Protein AF-A0A914D6E4-F1 (afdb_monomer_lite)

Radius of gyration: 24.15 Å; chains: 1; bounding box: 68×35×52 Å

pLDDT: mean 80.58, std 19.08, range [38.5, 97.56]

Sequence (125 aa):
MANVKPLGFQTYFLNLQQQNKEKSKDFEGTNQLNTNQISNGLIQLSFDSQGYLSSLTDLSTNKSYPIKQEFLYYIGYPNITGEQPSGMFVFRPYNNTPNSLTGPIQLSFVQVTSNCTIPELFIDI

Structure (mmCIF, N/CA/C/O backbone):
data_AF-A0A914D6E4-F1
#
_entry.id   AF-A0A914D6E4-F1
#
loop_
_atom_site.group_PDB
_atom_site.id
_atom_site.type_symbol
_atom_site.label_atom_id
_atom_site.label_alt_id
_atom_site.label_comp_id
_atom_site.label_asym_id
_atom_site.label_entity_id
_atom_site.label_seq_id
_atom_site.pdbx_PDB_ins_code
_atom_site.Cartn_x
_atom_site.Cartn_y
_atom_site.Cartn_z
_atom_site.occupancy
_atom_site.B_iso_or_equiv
_atom_site.auth_seq_id
_atom_site.auth_comp_id
_atom_site.auth_asym_id
_atom_site.auth_atom_id
_atom_site.pdbx_PDB_model_num
ATOM 1 N N . MET A 1 1 ? -26.744 -0.958 6.017 1.00 60.00 1 MET A N 1
ATOM 2 C CA . MET A 1 1 ? -25.881 -1.409 4.898 1.00 60.00 1 MET A CA 1
ATOM 3 C C . MET A 1 1 ? -26.759 -1.988 3.806 1.00 60.00 1 MET A C 1
ATOM 5 O O . MET A 1 1 ? -27.818 -2.512 4.133 1.00 60.00 1 MET A O 1
ATOM 9 N N . ALA A 1 2 ? -26.355 -1.868 2.541 1.00 70.94 2 ALA A N 1
ATOM 10 C CA . ALA A 1 2 ? -27.100 -2.479 1.449 1.00 70.94 2 ALA A CA 1
ATOM 11 C C . ALA A 1 2 ? -26.936 -4.007 1.482 1.00 70.94 2 ALA A C 1
ATOM 13 O O . ALA A 1 2 ? -25.820 -4.498 1.637 1.00 70.94 2 ALA A O 1
ATOM 14 N N . ASN A 1 3 ? -28.038 -4.743 1.364 1.00 83.06 3 ASN A N 1
ATOM 15 C CA . ASN A 1 3 ? -28.072 -6.203 1.360 1.00 83.06 3 ASN A CA 1
ATOM 16 C C . ASN A 1 3 ? -28.881 -6.642 0.139 1.00 83.06 3 ASN A C 1
ATOM 18 O O . ASN A 1 3 ? -30.081 -6.383 0.069 1.00 83.06 3 ASN A O 1
ATOM 22 N N . VAL A 1 4 ? -28.207 -7.236 -0.845 1.00 89.50 4 VAL A N 1
ATOM 23 C CA . VAL A 1 4 ? -28.794 -7.601 -2.140 1.00 89.50 4 VAL A CA 1
ATOM 24 C C . VAL A 1 4 ? -28.837 -9.117 -2.250 1.00 89.50 4 VAL A C 1
ATOM 26 O O . VAL A 1 4 ? -27.842 -9.794 -1.991 1.00 89.50 4 VAL A O 1
ATOM 29 N N . LYS A 1 5 ? -29.992 -9.660 -2.642 1.00 91.50 5 LYS A N 1
ATOM 30 C CA . LYS A 1 5 ? -30.168 -11.107 -2.807 1.00 91.50 5 LYS A CA 1
ATOM 31 C C . LYS A 1 5 ? -29.431 -11.615 -4.058 1.00 91.50 5 LYS A C 1
ATOM 33 O O . LYS A 1 5 ? -29.350 -10.882 -5.048 1.00 91.50 5 LYS A O 1
ATOM 38 N N . PRO A 1 6 ? -28.938 -12.868 -4.057 1.00 92.81 6 PRO A N 1
ATOM 39 C CA . PRO A 1 6 ? -28.373 -13.489 -5.252 1.00 92.81 6 PRO A CA 1
ATOM 40 C C . PRO A 1 6 ? -29.339 -13.409 -6.436 1.00 92.81 6 PRO A C 1
ATOM 42 O O . PRO A 1 6 ? -30.533 -13.652 -6.270 1.00 92.81 6 PRO A O 1
ATOM 45 N N . LEU A 1 7 ? -28.812 -13.082 -7.620 1.00 91.81 7 LEU A N 1
ATOM 46 C CA . LEU A 1 7 ? -29.579 -12.946 -8.869 1.00 91.81 7 LEU A CA 1
ATOM 47 C C . LEU A 1 7 ? -30.740 -11.928 -8.809 1.00 91.81 7 LEU A C 1
ATOM 49 O O . LEU A 1 7 ? -31.654 -11.995 -9.626 1.00 91.81 7 LEU A O 1
ATOM 53 N N . GLY A 1 8 ? -30.718 -10.990 -7.858 1.00 92.25 8 GLY A N 1
ATOM 54 C CA . GLY A 1 8 ? -31.731 -9.946 -7.708 1.00 92.25 8 GLY A CA 1
ATOM 55 C C . GLY A 1 8 ? -31.167 -8.534 -7.851 1.00 92.25 8 GLY A C 1
ATOM 56 O O . GLY A 1 8 ? -29.965 -8.325 -8.007 1.00 92.25 8 GLY A O 1
ATOM 57 N N . PHE A 1 9 ? -32.058 -7.551 -7.750 1.00 89.81 9 PHE A N 1
ATOM 58 C CA . PHE A 1 9 ? -31.709 -6.145 -7.581 1.00 89.81 9 PHE A CA 1
ATOM 59 C C . PHE A 1 9 ? -32.406 -5.593 -6.335 1.00 89.81 9 PHE A C 1
ATOM 61 O O . PHE A 1 9 ? -33.439 -6.105 -5.909 1.00 89.81 9 PHE A O 1
ATOM 68 N N . GLN A 1 10 ? -31.827 -4.552 -5.745 1.00 88.06 10 GLN A N 1
ATOM 69 C CA . GLN A 1 10 ? -32.401 -3.822 -4.621 1.00 88.06 10 GLN A CA 1
ATOM 70 C C . GLN A 1 10 ? -32.307 -2.335 -4.941 1.00 88.06 10 GLN A C 1
ATOM 72 O O . GLN A 1 10 ? -31.239 -1.843 -5.308 1.00 88.06 10 GLN A O 1
ATOM 77 N N . THR A 1 11 ? -33.416 -1.620 -4.803 1.00 87.38 11 THR A N 1
ATOM 78 C CA . THR A 1 11 ? -33.466 -0.178 -5.053 1.00 87.38 11 THR A CA 1
ATOM 79 C C . THR A 1 11 ? -33.477 0.563 -3.725 1.00 87.38 11 THR A C 1
ATOM 81 O O . THR A 1 11 ? -34.189 0.184 -2.796 1.00 87.38 11 THR A O 1
ATOM 84 N N . TYR A 1 12 ? -32.683 1.627 -3.642 1.00 84.19 12 TYR A N 1
ATOM 85 C CA . TYR A 1 12 ? -32.647 2.538 -2.506 1.00 84.19 12 TYR A CA 1
ATOM 86 C C . TYR A 1 12 ? -33.009 3.931 -3.002 1.00 84.19 12 TYR A C 1
ATOM 88 O O . TYR A 1 12 ? -32.428 4.413 -3.974 1.00 84.19 12 TYR A O 1
ATOM 96 N N . PHE A 1 13 ? -33.953 4.580 -2.329 1.00 84.31 13 PHE A N 1
ATOM 97 C CA . PHE A 1 13 ? -34.331 5.956 -2.625 1.00 84.31 13 PHE A CA 1
ATOM 98 C C . PHE A 1 13 ? -33.738 6.869 -1.558 1.00 84.31 13 PHE A C 1
ATOM 100 O O . PHE A 1 13 ? -34.045 6.740 -0.373 1.00 84.31 13 PHE A O 1
ATOM 107 N N . LEU A 1 14 ? -32.870 7.785 -1.981 1.00 80.69 14 LEU A N 1
ATOM 108 C CA . LEU A 1 14 ? -32.342 8.834 -1.119 1.00 80.69 14 LEU A CA 1
ATOM 109 C C . LEU A 1 14 ? -33.283 10.030 -1.214 1.00 80.69 14 LEU A C 1
ATOM 111 O O . LEU A 1 14 ? -33.434 10.613 -2.284 1.00 80.69 14 LEU A O 1
ATOM 115 N N . ASN A 1 15 ? -33.921 10.385 -0.102 1.00 80.44 15 ASN A N 1
ATOM 116 C CA . ASN A 1 15 ? -34.722 11.597 -0.024 1.00 80.44 15 ASN A CA 1
ATOM 117 C C . ASN A 1 15 ? -33.965 12.649 0.785 1.00 80.44 15 ASN A C 1
ATOM 119 O O . ASN A 1 15 ? -33.607 12.413 1.941 1.00 80.44 15 ASN A O 1
ATOM 123 N N . LEU A 1 16 ? -33.739 13.812 0.177 1.00 76.81 16 LEU A N 1
ATOM 124 C CA . LEU A 1 16 ? -33.211 14.966 0.883 1.00 76.81 16 LEU A CA 1
ATOM 125 C C . LEU A 1 16 ? -34.337 15.566 1.732 1.00 76.81 16 LEU A C 1
ATOM 127 O O . LEU A 1 16 ? -35.080 16.438 1.286 1.00 76.81 16 LEU A O 1
ATOM 131 N N . GLN A 1 17 ? -34.473 15.100 2.970 1.00 66.94 17 GLN A N 1
ATOM 132 C CA . GLN A 1 17 ? -35.322 15.789 3.933 1.00 66.94 17 GLN A CA 1
ATOM 133 C C . GLN A 1 17 ? -34.636 17.098 4.334 1.00 66.94 17 GLN A C 1
ATOM 135 O O . GLN A 1 17 ? -33.590 17.080 4.980 1.00 66.94 17 GLN A O 1
ATOM 140 N N . GLN A 1 18 ? -35.237 18.235 3.972 1.00 60.66 18 GLN A N 1
ATOM 141 C CA . GLN A 1 18 ? -34.931 19.524 4.594 1.00 60.66 18 GLN A CA 1
ATOM 142 C C . GLN A 1 18 ? -35.409 19.458 6.046 1.00 60.66 18 GLN A C 1
ATOM 144 O O . GLN A 1 18 ? -36.530 19.843 6.369 1.00 60.66 18 GLN A O 1
ATOM 149 N N . GLN A 1 19 ? -34.603 18.865 6.921 1.00 52.25 19 GLN A N 1
ATOM 150 C CA . GLN A 1 19 ? -34.927 18.850 8.333 1.00 52.25 19 GLN A CA 1
ATOM 151 C C . GLN A 1 19 ? -34.640 20.233 8.917 1.00 52.25 19 GLN A C 1
ATOM 153 O O . GLN A 1 19 ? -33.529 20.753 8.822 1.00 52.25 19 GLN A O 1
ATOM 158 N N . ASN A 1 20 ? -35.657 20.813 9.561 1.00 51.28 20 ASN A N 1
ATOM 159 C CA . ASN A 1 20 ? -35.432 21.725 10.676 1.00 51.28 20 ASN A CA 1
ATOM 160 C C . ASN A 1 20 ? -34.415 21.062 11.622 1.00 51.28 20 ASN A C 1
ATOM 162 O O . ASN A 1 20 ? -34.507 19.853 11.834 1.00 51.28 20 ASN A O 1
ATOM 166 N N . LYS A 1 21 ? -33.468 21.854 12.141 1.00 49.50 21 LYS A N 1
ATOM 167 C CA . LYS A 1 21 ? -32.225 21.527 12.885 1.00 49.50 21 LYS A CA 1
ATOM 168 C C . LYS A 1 21 ? -32.266 20.469 14.012 1.00 49.50 21 LYS A C 1
ATOM 170 O O . LYS A 1 21 ? -31.302 20.359 14.755 1.00 49.50 21 LYS A O 1
ATOM 175 N N . GLU A 1 22 ? -33.332 19.703 14.193 1.00 52.41 22 GLU A N 1
ATOM 176 C CA . GLU A 1 22 ? -33.504 18.842 15.362 1.00 52.41 22 GLU A CA 1
ATOM 177 C C . GLU A 1 22 ? -33.232 17.352 15.128 1.00 52.41 22 GLU A C 1
ATOM 179 O O . GLU A 1 22 ? -33.068 16.638 16.113 1.00 52.41 22 GLU A O 1
ATOM 184 N N . LYS A 1 23 ? -33.126 16.845 13.887 1.00 47.38 23 LYS A N 1
ATOM 185 C CA . LYS A 1 23 ? -32.752 15.429 13.643 1.00 47.38 23 LYS A CA 1
ATOM 186 C C . LYS A 1 23 ? -31.957 15.157 12.363 1.00 47.38 23 LYS A C 1
ATOM 188 O O . LYS A 1 23 ? -31.816 13.991 11.973 1.00 47.38 23 LYS A O 1
ATOM 193 N N . SER A 1 24 ? -31.381 16.172 11.717 1.00 44.72 24 SER A N 1
ATOM 194 C CA . SER A 1 24 ? -30.191 15.896 10.922 1.00 44.72 24 SER A CA 1
ATOM 195 C C . SER A 1 24 ? -29.186 15.383 11.939 1.00 44.72 24 SER A C 1
ATOM 197 O O . SER A 1 24 ? -28.736 16.141 12.790 1.00 44.72 24 SER A O 1
ATOM 199 N N . LYS A 1 25 ? -28.928 14.067 11.937 1.00 50.75 25 LYS A N 1
ATOM 200 C CA . LYS A 1 25 ? -27.710 13.544 12.544 1.00 50.75 25 LYS A CA 1
ATOM 201 C C . LYS A 1 25 ? -26.628 14.290 11.801 1.00 50.75 25 LYS A C 1
ATOM 203 O O . LYS A 1 25 ? -26.349 13.968 10.643 1.00 50.75 25 LYS A O 1
ATOM 208 N N . ASP A 1 26 ? -26.168 15.372 12.409 1.00 43.53 26 ASP A N 1
ATOM 209 C CA . ASP A 1 26 ? -25.079 16.135 11.873 1.00 43.53 26 ASP A CA 1
ATOM 210 C C . ASP A 1 26 ? -23.983 15.122 11.573 1.00 43.53 26 ASP A C 1
ATOM 212 O O . ASP A 1 26 ? -23.856 14.073 12.219 1.00 43.53 26 ASP A O 1
ATOM 216 N N . PHE A 1 27 ? -23.237 15.396 10.517 1.00 48.19 27 PHE A N 1
ATOM 217 C CA . PHE A 1 27 ? -21.923 14.821 10.350 1.00 48.19 27 PHE A CA 1
ATOM 218 C C . PHE A 1 27 ? -21.147 15.241 11.613 1.00 48.19 27 PHE A C 1
ATOM 220 O O . PHE A 1 27 ? -20.555 16.316 11.642 1.00 48.19 27 PHE A O 1
ATOM 227 N N . GLU A 1 28 ? -21.316 14.492 12.711 1.00 45.62 28 GLU A N 1
ATOM 228 C CA . GLU A 1 28 ? -20.882 14.862 14.054 1.00 45.62 28 GLU A CA 1
ATOM 229 C C . GLU A 1 28 ? -19.363 14.828 14.034 1.00 45.62 28 GLU A C 1
ATOM 231 O O . GLU A 1 28 ? -18.736 13.787 14.198 1.00 45.62 28 GLU A O 1
ATOM 236 N N . GLY A 1 29 ? -18.795 15.996 13.745 1.00 44.38 29 GLY A N 1
ATOM 237 C CA . GLY A 1 29 ? -17.373 16.256 13.713 1.00 44.38 29 GLY A CA 1
ATOM 238 C C . GLY A 1 29 ? -16.644 15.485 12.620 1.00 44.38 29 GLY A C 1
ATOM 239 O O . GLY A 1 29 ? -16.247 14.336 12.798 1.00 44.38 29 GLY A O 1
ATOM 240 N N . THR A 1 30 ? -16.237 16.191 11.566 1.00 46.31 30 THR A N 1
ATOM 241 C CA . THR A 1 30 ? -14.876 15.985 11.056 1.00 46.31 30 THR A CA 1
ATOM 242 C C . THR A 1 30 ? -13.907 16.339 12.186 1.00 46.31 30 THR A C 1
ATOM 244 O O . THR A 1 30 ? -13.317 17.419 12.201 1.00 46.31 30 THR A O 1
ATOM 247 N N . ASN A 1 31 ? -13.776 15.475 13.189 1.00 50.25 31 ASN A N 1
ATOM 248 C CA . ASN A 1 31 ? -12.650 15.557 14.090 1.00 50.25 31 ASN A CA 1
ATOM 249 C C . ASN A 1 31 ? -11.457 15.205 13.209 1.00 50.25 31 ASN A C 1
ATOM 251 O O . ASN A 1 31 ? -11.303 14.051 12.808 1.00 50.25 31 ASN A O 1
ATOM 255 N N . GLN A 1 32 ? -10.675 16.215 12.824 1.00 51.22 32 GLN A N 1
ATOM 256 C CA . GLN A 1 32 ? -9.327 15.988 12.324 1.00 51.22 32 GLN A CA 1
ATOM 257 C C . GLN A 1 32 ? -8.584 15.304 13.465 1.00 51.22 32 GLN A C 1
ATOM 259 O O . GLN A 1 32 ? -8.085 15.943 14.389 1.00 51.22 32 GLN A O 1
ATOM 264 N N . LEU A 1 33 ? -8.633 13.979 13.474 1.00 57.69 33 LEU A N 1
ATOM 265 C CA . LEU A 1 33 ? -7.915 13.200 14.451 1.00 57.69 33 LEU A CA 1
ATOM 266 C C . LEU A 1 33 ? -6.459 13.215 14.002 1.00 57.69 33 LEU A C 1
ATOM 268 O O . LEU A 1 33 ? -6.138 12.796 12.892 1.00 57.69 33 LEU A O 1
ATOM 272 N N . ASN A 1 34 ? -5.571 13.664 14.884 1.00 60.56 34 ASN A N 1
ATOM 273 C CA . ASN A 1 34 ? -4.124 13.509 14.726 1.00 60.56 34 ASN A CA 1
ATOM 274 C C . ASN A 1 34 ? -3.713 12.053 15.004 1.00 60.56 34 ASN A C 1
ATOM 276 O O . ASN A 1 34 ? -2.775 11.799 15.755 1.00 60.56 34 ASN A O 1
ATOM 280 N N . THR A 1 35 ? -4.471 11.087 14.486 1.00 73.50 35 THR A N 1
ATOM 281 C CA . THR A 1 35 ? -4.163 9.671 14.628 1.00 73.50 35 THR A CA 1
ATOM 282 C C . THR A 1 35 ? -3.944 9.082 13.253 1.00 73.50 35 THR A C 1
ATOM 284 O O . THR A 1 35 ? -4.814 9.128 12.385 1.00 73.50 35 THR A O 1
ATOM 287 N N . ASN A 1 36 ? -2.778 8.478 13.067 1.00 86.75 36 ASN A N 1
ATOM 288 C CA . ASN A 1 36 ? -2.451 7.754 11.850 1.00 86.75 36 ASN A CA 1
ATOM 289 C C . ASN A 1 36 ? -3.055 6.343 11.888 1.00 86.75 36 ASN A C 1
ATOM 291 O O . ASN A 1 36 ? -2.441 5.398 11.403 1.00 86.75 36 ASN A O 1
ATOM 295 N N . GLN A 1 37 ? -4.202 6.163 12.546 1.00 90.62 37 GLN A N 1
ATOM 296 C CA . GLN A 1 37 ? -4.831 4.866 12.753 1.00 90.62 37 GLN A CA 1
ATOM 297 C C . GLN A 1 37 ? -6.292 4.909 12.334 1.00 90.62 37 GLN A C 1
ATOM 299 O O . GLN A 1 37 ? -7.034 5.812 12.709 1.00 90.62 37 GLN A O 1
ATOM 304 N N . ILE A 1 38 ? -6.708 3.905 11.570 1.00 90.00 38 ILE A N 1
ATOM 305 C CA . ILE A 1 38 ? -8.091 3.744 11.122 1.00 90.00 38 ILE A CA 1
ATOM 306 C C . ILE A 1 38 ? -8.542 2.347 11.524 1.00 90.00 38 ILE A C 1
ATOM 308 O O . ILE A 1 38 ? -7.845 1.368 11.266 1.00 90.00 38 ILE A O 1
ATOM 312 N N . SER A 1 39 ? -9.706 2.246 12.159 1.00 89.62 39 SER A N 1
ATOM 313 C CA . SER A 1 39 ? -10.257 0.978 12.634 1.00 89.62 39 SER A CA 1
ATOM 314 C C . SER A 1 39 ? -11.731 0.857 12.277 1.00 89.62 39 SER A C 1
ATOM 316 O O . SER A 1 39 ? -12.465 1.845 12.279 1.00 89.62 39 SER A O 1
ATOM 318 N N . ASN A 1 40 ? -12.164 -0.369 11.989 1.00 87.12 40 ASN A N 1
ATOM 319 C CA . ASN A 1 40 ? -13.572 -0.719 11.792 1.00 87.12 40 ASN A CA 1
ATOM 320 C C . ASN A 1 40 ? -14.113 -1.649 12.895 1.00 87.12 40 ASN A C 1
ATOM 322 O O . ASN A 1 40 ? -15.174 -2.2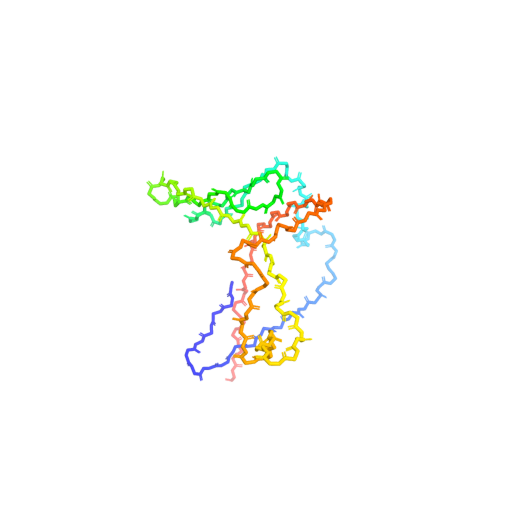43 12.726 1.00 87.12 40 ASN A O 1
ATOM 326 N N . GLY A 1 41 ? -13.369 -1.819 13.993 1.00 87.19 41 GLY A N 1
ATOM 327 C CA . GLY A 1 41 ? -13.720 -2.723 15.094 1.00 87.19 41 GLY A CA 1
ATOM 328 C C . GLY A 1 41 ? -13.353 -4.196 14.873 1.00 87.19 41 GLY A C 1
ATOM 329 O O . GLY A 1 41 ? -13.397 -4.965 15.826 1.00 87.19 41 GLY A O 1
ATOM 330 N N . LEU A 1 42 ? -12.939 -4.588 13.663 1.00 92.25 42 LEU A N 1
ATOM 331 C CA . LEU A 1 42 ? -12.410 -5.928 13.362 1.00 92.25 42 LEU A CA 1
ATOM 332 C C . LEU A 1 42 ? -10.900 -5.890 13.126 1.00 92.25 42 LEU A C 1
ATOM 334 O O . LEU A 1 42 ? -10.157 -6.731 13.625 1.00 92.25 42 LEU A O 1
ATOM 338 N N . ILE A 1 43 ? -10.449 -4.884 12.383 1.00 94.69 43 ILE A N 1
ATOM 339 C CA . ILE A 1 43 ? -9.040 -4.624 12.114 1.00 94.69 43 ILE A CA 1
ATOM 340 C C . ILE A 1 43 ? -8.721 -3.158 12.383 1.00 94.69 43 ILE A C 1
ATOM 342 O O . ILE A 1 43 ? -9.581 -2.283 12.253 1.00 94.69 43 ILE A O 1
ATOM 346 N N . GLN A 1 44 ? -7.461 -2.900 12.709 1.00 94.75 44 GLN A N 1
ATOM 347 C CA . GLN A 1 44 ? -6.892 -1.565 12.807 1.00 94.75 44 GLN A CA 1
ATOM 348 C C . GLN A 1 44 ? -5.693 -1.451 11.869 1.00 94.75 44 GLN A C 1
ATOM 350 O O . GLN A 1 44 ? -4.780 -2.271 11.903 1.00 94.75 44 GLN A O 1
ATOM 355 N N . LEU A 1 45 ? -5.689 -0.416 11.041 1.00 94.94 45 LEU A N 1
ATOM 356 C CA . LEU A 1 45 ? -4.598 -0.072 10.141 1.00 94.94 45 LEU A CA 1
ATOM 357 C C . LEU A 1 45 ? -3.823 1.101 10.732 1.00 94.94 45 LEU A C 1
ATOM 359 O O . LEU A 1 45 ? -4.446 2.037 11.233 1.00 94.94 45 LEU A O 1
ATOM 363 N N . SER A 1 46 ? -2.494 1.062 10.655 1.00 94.69 46 SER A N 1
ATOM 364 C CA . SER A 1 46 ? -1.628 2.187 11.028 1.00 94.69 46 SER A CA 1
ATOM 365 C C . SER A 1 46 ? -0.874 2.711 9.812 1.00 94.69 46 SER A C 1
ATOM 367 O O . SER A 1 46 ? -0.462 1.930 8.955 1.00 94.69 46 SER A O 1
ATOM 369 N N . PHE A 1 47 ? -0.660 4.021 9.767 1.00 93.75 47 PHE A N 1
ATOM 370 C CA . PHE A 1 47 ? 0.025 4.720 8.686 1.00 93.75 47 PHE A CA 1
ATOM 371 C C . PHE A 1 47 ? 1.269 5.448 9.213 1.00 93.75 47 PHE A C 1
ATOM 373 O O . PHE A 1 47 ? 1.304 5.914 10.355 1.00 93.75 47 PHE A O 1
ATOM 380 N N . ASP A 1 48 ? 2.322 5.520 8.406 1.00 91.38 48 ASP A N 1
ATOM 381 C CA . ASP A 1 48 ? 3.532 6.268 8.747 1.00 91.38 48 ASP A CA 1
ATOM 382 C C . ASP A 1 48 ? 3.359 7.787 8.538 1.00 91.38 48 ASP A C 1
ATOM 384 O O . ASP A 1 48 ? 2.277 8.281 8.213 1.00 91.38 48 ASP A O 1
ATOM 388 N N . SER A 1 49 ? 4.428 8.558 8.755 1.00 88.88 49 SER A N 1
ATOM 389 C CA . SER A 1 49 ? 4.408 10.018 8.580 1.00 88.88 49 SER A CA 1
ATOM 390 C C . SER A 1 49 ? 4.215 10.469 7.128 1.00 88.88 49 SER A C 1
ATOM 392 O O . SER A 1 49 ? 3.941 11.643 6.899 1.00 88.88 49 SER A O 1
ATOM 394 N N . GLN A 1 50 ? 4.374 9.562 6.161 1.00 88.88 50 GLN A N 1
ATOM 395 C CA . GLN A 1 50 ? 4.137 9.791 4.736 1.00 88.88 50 GLN A CA 1
ATOM 396 C C . GLN A 1 50 ? 2.745 9.305 4.301 1.00 88.88 50 GLN A C 1
ATOM 398 O O . GLN A 1 50 ? 2.366 9.482 3.145 1.00 88.88 50 GLN A O 1
ATOM 403 N N . GLY A 1 51 ? 1.964 8.728 5.221 1.00 89.19 51 GLY A N 1
ATOM 404 C CA . GLY A 1 51 ? 0.635 8.190 4.951 1.00 89.19 51 GLY A CA 1
ATOM 405 C C . GLY A 1 51 ? 0.658 6.801 4.318 1.00 89.19 51 GLY A C 1
ATOM 406 O O . GLY A 1 51 ? -0.370 6.352 3.813 1.00 89.19 51 GLY A O 1
ATOM 407 N N . TYR A 1 52 ? 1.797 6.109 4.331 1.00 92.69 52 TYR A N 1
ATOM 408 C CA . TYR A 1 52 ? 1.895 4.735 3.850 1.00 92.69 52 TYR A CA 1
ATOM 409 C C . TYR A 1 52 ? 1.459 3.752 4.925 1.00 92.69 52 TYR A C 1
ATOM 411 O O . TYR A 1 52 ? 1.735 3.948 6.109 1.00 92.69 52 TYR A O 1
ATOM 419 N N . LEU A 1 53 ? 0.783 2.675 4.519 1.00 95.31 53 LEU A N 1
ATOM 420 C CA . LEU A 1 53 ? 0.391 1.609 5.432 1.00 95.31 53 LEU A CA 1
ATOM 421 C C . LEU A 1 53 ? 1.639 0.964 6.051 1.00 95.31 53 LEU A C 1
ATOM 423 O O . LEU A 1 53 ? 2.491 0.430 5.338 1.00 95.31 53 LEU A O 1
ATOM 427 N N . SER A 1 54 ? 1.713 1.002 7.380 1.00 96.00 54 SER A N 1
ATOM 428 C CA . SER A 1 54 ? 2.851 0.521 8.166 1.00 96.00 54 SER A CA 1
ATOM 429 C C . SER A 1 54 ? 2.518 -0.712 9.007 1.00 96.00 54 SER A C 1
ATOM 431 O O . SER A 1 54 ? 3.398 -1.518 9.319 1.00 96.00 54 SER A O 1
ATOM 433 N N . SER A 1 55 ? 1.247 -0.909 9.371 1.00 96.81 55 SER A N 1
ATOM 434 C CA . SER A 1 55 ? 0.824 -2.118 10.076 1.00 96.81 55 SER A CA 1
ATOM 435 C C . SER A 1 55 ? -0.654 -2.436 9.893 1.00 96.81 55 SER A C 1
ATOM 437 O O . SER A 1 55 ? -1.487 -1.549 9.699 1.00 96.81 55 SER A O 1
ATOM 439 N N . LEU A 1 56 ? -0.976 -3.716 10.056 1.00 97.00 56 LEU A N 1
ATOM 440 C CA . LEU A 1 56 ? -2.333 -4.219 10.223 1.00 97.00 56 LEU A CA 1
ATOM 441 C C . LEU A 1 56 ? -2.413 -4.979 11.542 1.00 97.00 56 LEU A C 1
ATOM 443 O O . LEU A 1 56 ? -1.646 -5.909 11.768 1.00 97.00 56 LEU A O 1
ATOM 447 N N . THR A 1 57 ? -3.365 -4.612 12.387 1.00 97.50 57 THR A N 1
ATOM 448 C CA . THR A 1 57 ? -3.676 -5.313 13.629 1.00 97.50 57 THR A CA 1
ATOM 449 C C . THR A 1 57 ? -5.029 -5.988 13.492 1.00 97.50 57 THR A C 1
ATOM 451 O O . THR A 1 57 ? -6.033 -5.324 13.241 1.00 97.50 57 THR A O 1
ATOM 454 N N . ASP A 1 58 ? -5.059 -7.302 13.676 1.00 96.69 58 ASP A N 1
ATOM 455 C CA . ASP A 1 58 ? -6.298 -8.047 13.871 1.00 96.69 58 ASP A CA 1
ATOM 456 C C . ASP A 1 58 ? -6.748 -7.865 15.323 1.00 96.69 58 ASP A C 1
ATOM 458 O O . ASP A 1 58 ? -6.052 -8.279 16.252 1.00 96.69 58 ASP A O 1
ATOM 462 N N . LEU A 1 59 ? -7.902 -7.228 15.524 1.00 95.50 59 LEU A N 1
ATOM 463 C CA . LEU A 1 59 ? -8.416 -6.917 16.858 1.00 95.50 59 LEU A CA 1
ATOM 464 C C . LEU A 1 59 ? -9.024 -8.142 17.549 1.00 95.50 59 LEU A C 1
ATOM 466 O O . LEU A 1 59 ? -9.096 -8.165 18.774 1.00 95.50 59 LEU A O 1
ATOM 470 N N . SER A 1 60 ? -9.414 -9.177 16.796 1.00 96.19 60 SER A N 1
ATOM 471 C CA . SER A 1 60 ? -9.956 -10.415 17.370 1.00 96.19 60 SER A CA 1
ATOM 472 C C . SER A 1 60 ? -8.874 -11.250 18.057 1.00 96.19 60 SER A C 1
ATOM 474 O O . SER A 1 60 ? -9.109 -11.834 19.114 1.00 96.19 60 SER A O 1
ATOM 476 N N . THR A 1 61 ? -7.668 -11.271 17.484 1.00 97.12 61 THR A N 1
ATOM 477 C CA . THR A 1 61 ? -6.512 -12.002 18.021 1.00 97.12 61 THR A CA 1
ATOM 478 C C . THR A 1 61 ? -5.494 -11.101 18.719 1.00 97.12 61 THR A C 1
ATOM 480 O O . THR A 1 61 ? -4.546 -11.603 19.325 1.00 97.12 61 THR A O 1
ATOM 483 N N . ASN A 1 62 ? -5.680 -9.781 18.631 1.00 95.19 62 ASN A N 1
ATOM 484 C CA . ASN A 1 62 ? -4.755 -8.739 19.073 1.00 95.19 62 ASN A CA 1
ATOM 485 C C . ASN A 1 62 ? -3.327 -8.903 18.510 1.00 95.19 62 ASN A C 1
ATOM 487 O O . ASN A 1 62 ? -2.338 -8.548 19.155 1.00 95.19 62 ASN A O 1
ATOM 491 N N . LYS A 1 63 ? -3.203 -9.485 17.311 1.00 97.56 63 LYS A N 1
ATOM 492 C CA . LYS A 1 63 ? -1.922 -9.670 16.620 1.00 97.56 63 LYS A CA 1
ATOM 493 C C . LYS A 1 63 ? -1.703 -8.550 15.619 1.00 97.56 63 LYS A C 1
ATOM 495 O O . LYS A 1 63 ? -2.573 -8.267 14.799 1.00 97.56 63 LYS A O 1
ATOM 500 N N . SER A 1 64 ? -0.518 -7.950 15.673 1.00 97.00 64 SER A N 1
ATOM 501 C CA . SER A 1 64 ? -0.085 -6.922 14.730 1.00 97.00 64 SER A CA 1
ATOM 502 C C . SER A 1 64 ? 0.928 -7.482 13.741 1.00 97.00 64 SER A C 1
ATOM 504 O O . SER A 1 64 ? 1.849 -8.212 14.113 1.00 97.00 64 SER A O 1
ATOM 506 N N . TYR A 1 65 ? 0.742 -7.122 12.479 1.00 97.31 65 TYR A N 1
ATOM 507 C CA . TYR A 1 65 ? 1.549 -7.525 11.344 1.00 97.31 65 TYR A CA 1
ATOM 508 C C . TYR A 1 65 ? 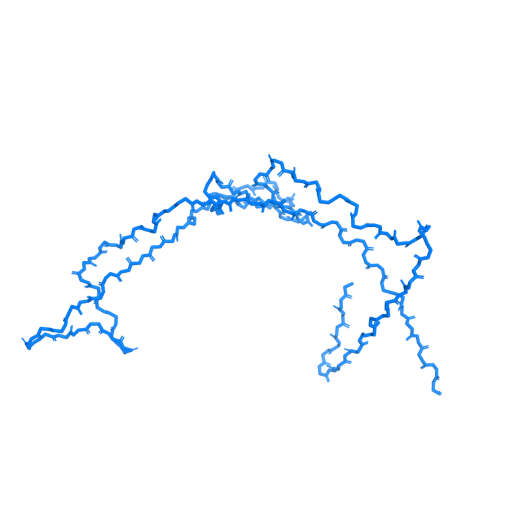2.173 -6.268 10.728 1.00 97.31 65 TYR A C 1
ATOM 510 O O . TYR A 1 65 ? 1.435 -5.384 10.279 1.00 97.31 65 TYR A O 1
ATOM 518 N N . PRO A 1 66 ? 3.513 -6.152 10.707 1.00 97.31 66 PRO A N 1
ATOM 519 C CA . PRO A 1 66 ? 4.172 -5.040 10.038 1.00 97.31 66 PRO A CA 1
ATOM 520 C C . PRO A 1 66 ? 3.971 -5.153 8.524 1.00 97.31 66 PRO A C 1
ATOM 522 O O . PRO A 1 66 ? 4.106 -6.232 7.945 1.00 97.31 66 PRO A O 1
ATOM 525 N N . ILE A 1 67 ? 3.658 -4.030 7.885 1.00 96.12 67 ILE A N 1
ATOM 526 C CA . ILE A 1 67 ? 3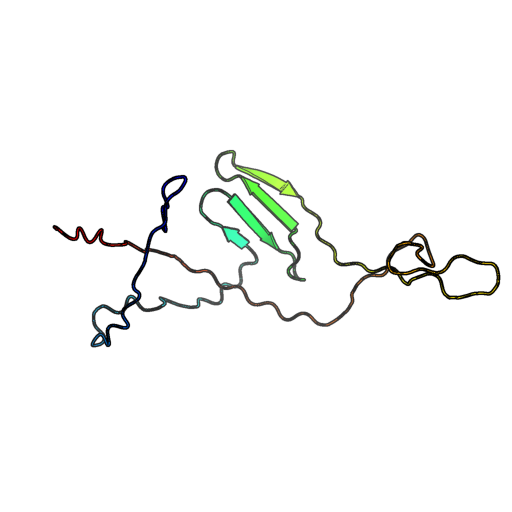.479 -3.913 6.438 1.00 96.12 67 ILE A CA 1
ATOM 527 C C . ILE A 1 67 ? 4.399 -2.800 5.945 1.00 96.12 67 ILE A C 1
ATOM 529 O O . ILE A 1 67 ? 4.602 -1.802 6.628 1.00 96.12 67 ILE A O 1
ATOM 533 N N . LYS A 1 68 ? 4.967 -2.974 4.753 1.00 94.44 68 LYS A N 1
ATOM 534 C CA . LYS A 1 68 ? 5.733 -1.930 4.079 1.00 94.44 68 LYS A CA 1
ATOM 535 C C . LYS A 1 68 ? 5.062 -1.607 2.751 1.00 94.44 68 LYS A C 1
ATOM 537 O O . LYS A 1 68 ? 5.145 -2.397 1.814 1.00 94.44 68 LYS A O 1
ATOM 542 N N . GLN A 1 69 ? 4.376 -0.471 2.690 1.00 94.50 69 GLN A N 1
ATOM 543 C CA . GLN A 1 69 ? 3.837 0.073 1.447 1.00 94.50 69 GLN A CA 1
ATOM 544 C C . GLN A 1 69 ? 4.795 1.125 0.881 1.00 94.50 69 GLN A C 1
ATOM 546 O O . GLN A 1 69 ? 5.202 2.040 1.588 1.00 94.50 69 GLN A O 1
ATOM 551 N N . GLU A 1 70 ? 5.132 1.008 -0.403 1.00 92.62 70 GLU A N 1
ATOM 552 C CA . GLU A 1 70 ? 5.995 1.952 -1.119 1.00 92.62 70 GLU A CA 1
ATOM 553 C C . GLU A 1 70 ? 5.454 2.188 -2.534 1.00 92.62 70 GLU A C 1
ATOM 555 O O . GLU A 1 70 ? 4.899 1.279 -3.154 1.00 92.62 70 GLU A O 1
ATOM 560 N N . PHE A 1 71 ? 5.640 3.400 -3.059 1.00 92.56 71 PHE A N 1
ATOM 561 C CA . PHE A 1 71 ? 5.319 3.744 -4.444 1.00 92.56 71 PHE A CA 1
ATOM 562 C C . PHE A 1 71 ? 6.602 4.004 -5.222 1.00 92.56 71 PHE A C 1
ATOM 564 O O . PHE A 1 71 ? 7.374 4.910 -4.898 1.00 92.56 71 PHE A O 1
ATOM 571 N N . LEU A 1 72 ? 6.820 3.197 -6.256 1.00 94.81 72 LEU A N 1
ATOM 572 C CA . LEU A 1 72 ? 8.047 3.180 -7.039 1.00 94.81 72 LEU A CA 1
ATOM 573 C C . LEU A 1 72 ? 7.717 3.153 -8.537 1.00 94.81 72 LEU A C 1
ATOM 575 O O . LEU A 1 72 ? 6.640 2.704 -8.930 1.00 94.81 72 LEU A O 1
ATOM 579 N N . TYR A 1 73 ? 8.650 3.590 -9.380 1.00 95.56 73 TYR A N 1
ATOM 580 C CA . TYR A 1 73 ? 8.508 3.526 -10.834 1.00 95.56 73 TYR A CA 1
ATOM 581 C C . TYR A 1 73 ? 9.803 3.097 -11.527 1.00 95.56 73 TYR A C 1
ATOM 583 O O . TYR A 1 73 ? 10.913 3.382 -11.072 1.00 95.56 73 TYR A O 1
ATOM 591 N N . TYR A 1 74 ? 9.664 2.435 -12.673 1.00 97.00 74 TYR A N 1
ATOM 592 C CA . TYR A 1 74 ? 10.786 2.110 -13.546 1.00 97.00 74 TYR A CA 1
ATOM 593 C C . TYR A 1 74 ? 10.838 3.070 -14.727 1.00 97.00 74 TYR A C 1
ATOM 595 O O . TYR A 1 74 ? 9.817 3.389 -15.334 1.00 97.00 74 TYR A O 1
ATOM 603 N N . ILE A 1 75 ? 12.049 3.490 -15.080 1.00 96.62 75 ILE A N 1
ATOM 604 C CA . ILE A 1 75 ? 12.295 4.179 -16.345 1.00 96.62 75 ILE A CA 1
ATOM 605 C C . ILE A 1 75 ? 12.344 3.104 -17.430 1.00 96.62 75 ILE A C 1
ATOM 607 O O . ILE A 1 75 ? 13.075 2.124 -17.291 1.00 96.62 75 ILE A O 1
ATOM 611 N N . GLY A 1 76 ? 11.552 3.253 -18.490 1.00 96.50 76 GLY A N 1
ATOM 612 C CA . GLY A 1 76 ? 11.539 2.300 -19.599 1.00 96.50 76 GLY A CA 1
ATOM 613 C C . GLY A 1 76 ? 12.839 2.338 -20.402 1.00 96.50 76 GLY A C 1
ATOM 614 O O . GLY A 1 76 ? 13.399 3.409 -20.633 1.00 96.50 76 GLY A O 1
ATOM 615 N N . TYR A 1 77 ? 13.313 1.172 -20.845 1.00 96.75 77 TYR A N 1
ATOM 616 C CA . TYR A 1 77 ? 14.465 1.075 -21.738 1.00 96.75 77 TYR A CA 1
ATOM 617 C C . TYR A 1 77 ? 14.185 1.850 -23.040 1.00 96.75 77 TYR A C 1
ATOM 619 O O . TYR A 1 77 ? 13.117 1.648 -23.637 1.00 96.75 77 TYR A O 1
ATOM 627 N N . PRO A 1 78 ? 15.098 2.739 -23.472 1.00 95.62 78 PRO A N 1
ATOM 628 C CA . PRO A 1 78 ? 14.871 3.630 -24.602 1.00 95.62 78 PRO A CA 1
ATOM 629 C C . PRO A 1 78 ? 14.844 2.880 -25.935 1.00 95.62 78 PRO A C 1
ATOM 631 O O . PRO A 1 78 ? 15.298 1.743 -26.057 1.00 95.62 78 PRO A O 1
ATOM 634 N N . ASN A 1 79 ? 14.327 3.547 -26.963 1.00 94.31 79 ASN A N 1
ATOM 635 C CA . ASN A 1 79 ? 14.367 3.040 -28.328 1.00 94.31 79 ASN A CA 1
ATOM 636 C C . ASN A 1 79 ? 15.767 3.253 -28.927 1.00 94.31 79 ASN A C 1
ATOM 638 O O . ASN A 1 79 ? 16.090 4.353 -29.373 1.00 94.31 79 ASN A O 1
ATOM 642 N N . ILE A 1 80 ? 16.591 2.203 -28.891 1.00 94.25 80 ILE A N 1
ATOM 643 C CA . ILE A 1 80 ? 17.937 2.152 -29.475 1.00 94.25 80 ILE A CA 1
ATOM 644 C C . ILE A 1 80 ? 17.928 1.122 -30.610 1.00 94.25 80 ILE A C 1
ATOM 646 O O . ILE A 1 80 ? 17.379 0.030 -30.467 1.00 94.25 80 ILE A O 1
ATOM 650 N N . THR A 1 81 ? 18.541 1.459 -31.746 1.00 94.44 81 THR A N 1
ATOM 651 C CA . THR A 1 81 ? 18.616 0.576 -32.918 1.00 94.44 81 THR A CA 1
ATOM 652 C C . THR A 1 81 ? 19.228 -0.780 -32.562 1.00 94.44 81 THR A C 1
ATOM 654 O O . THR A 1 81 ? 20.352 -0.845 -32.075 1.00 94.44 81 THR A O 1
ATOM 657 N N . GLY A 1 82 ? 18.506 -1.864 -32.861 1.00 91.94 82 GLY A N 1
ATOM 658 C CA . GLY A 1 82 ? 18.951 -3.236 -32.587 1.00 91.94 82 GLY A CA 1
ATOM 659 C C . GLY A 1 82 ? 18.625 -3.740 -31.178 1.00 91.94 82 GLY A C 1
ATOM 660 O O . GLY A 1 82 ? 18.938 -4.883 -30.859 1.00 91.94 82 GLY A O 1
ATOM 661 N N . GLU A 1 83 ? 17.960 -2.931 -30.353 1.00 95.75 83 GLU A N 1
ATOM 662 C CA . GLU A 1 83 ? 17.581 -3.283 -28.990 1.00 95.75 83 GLU A CA 1
ATOM 663 C C . GLU A 1 83 ? 16.068 -3.191 -28.767 1.00 95.75 83 GLU A C 1
ATOM 665 O O . GLU A 1 83 ? 15.379 -2.362 -29.353 1.00 95.75 83 GLU A O 1
ATOM 670 N N . GLN A 1 84 ? 15.533 -4.038 -27.885 1.00 95.00 84 GLN A N 1
ATOM 671 C CA . GLN A 1 84 ? 14.105 -4.065 -27.555 1.00 95.00 84 GLN A CA 1
ATOM 672 C C . GLN A 1 84 ? 13.740 -2.933 -26.568 1.00 95.00 84 GLN A C 1
ATOM 674 O O . GLN A 1 84 ? 14.183 -3.001 -25.425 1.00 95.00 84 GLN A O 1
ATOM 679 N N . PRO A 1 85 ? 12.919 -1.924 -26.910 1.00 96.25 85 PRO A N 1
ATOM 680 C CA . PRO A 1 85 ? 12.488 -0.905 -25.948 1.00 96.25 85 PRO A CA 1
ATOM 681 C C . PRO A 1 85 ? 11.390 -1.405 -24.996 1.00 96.25 85 PRO A C 1
ATOM 683 O O . PRO A 1 85 ? 10.772 -2.451 -25.218 1.00 96.25 85 PRO A O 1
ATOM 686 N N . SER A 1 86 ? 11.103 -0.615 -23.959 1.00 97.38 86 SER A N 1
ATOM 687 C CA . SER A 1 86 ? 9.847 -0.734 -23.204 1.00 97.38 86 SER A CA 1
ATOM 688 C C . SER A 1 86 ? 8.635 -0.294 -24.037 1.00 97.38 86 SER A C 1
ATOM 690 O O . SER A 1 86 ? 8.734 0.634 -24.838 1.00 97.38 86 SER A O 1
ATOM 692 N N . GLY A 1 87 ? 7.471 -0.911 -23.820 1.00 94.62 87 GLY A N 1
ATOM 693 C CA . GLY A 1 87 ? 6.226 -0.545 -24.501 1.00 94.62 87 GLY A CA 1
ATOM 694 C C . GLY A 1 87 ? 5.003 -1.308 -23.990 1.00 94.62 87 GLY A C 1
ATOM 695 O O . GLY A 1 87 ? 5.038 -1.911 -22.924 1.00 94.62 87 GLY A O 1
ATOM 696 N N . MET A 1 88 ? 3.920 -1.307 -24.775 1.00 94.12 88 MET A N 1
ATOM 697 C CA . MET A 1 88 ? 2.628 -1.899 -24.385 1.00 94.12 88 MET A CA 1
ATOM 698 C C . MET A 1 88 ? 2.711 -3.395 -24.039 1.00 94.12 88 MET A C 1
ATOM 700 O O . MET A 1 88 ? 2.012 -3.856 -23.144 1.00 94.12 88 MET A O 1
ATOM 704 N N . PHE A 1 89 ? 3.559 -4.146 -24.744 1.00 95.69 89 PHE A N 1
ATOM 705 C CA . PHE A 1 89 ? 3.682 -5.599 -24.575 1.00 95.69 89 PHE A CA 1
ATOM 706 C C . PHE A 1 89 ? 4.944 -6.027 -23.830 1.00 95.69 89 PHE A C 1
ATOM 708 O O . PHE A 1 89 ? 5.020 -7.152 -23.346 1.00 95.69 89 PHE A O 1
ATOM 715 N N . VAL A 1 90 ? 5.950 -5.153 -23.773 1.00 96.31 90 VAL A N 1
ATOM 716 C CA . VAL A 1 90 ? 7.265 -5.491 -23.235 1.00 96.31 90 VAL A CA 1
ATOM 717 C C . VAL A 1 90 ? 7.597 -4.539 -22.103 1.00 96.31 90 VAL A C 1
ATOM 719 O O . VAL A 1 90 ? 7.838 -3.352 -22.317 1.00 96.31 90 VAL A O 1
ATOM 722 N N . PHE A 1 91 ? 7.659 -5.089 -20.895 1.00 96.88 91 PHE A N 1
ATOM 723 C CA . PHE A 1 91 ? 8.221 -4.412 -19.738 1.00 96.88 91 PHE A CA 1
ATOM 724 C C . PHE A 1 91 ? 9.734 -4.664 -19.698 1.00 96.88 91 PHE A C 1
ATOM 726 O O . PHE A 1 91 ? 10.180 -5.742 -19.307 1.00 96.88 91 PHE A O 1
ATOM 733 N N . ARG A 1 92 ? 10.530 -3.677 -20.130 1.00 96.25 92 ARG A N 1
ATOM 734 C CA . ARG A 1 92 ? 12.001 -3.716 -20.060 1.00 96.25 92 ARG A CA 1
ATOM 735 C C . ARG A 1 92 ? 12.500 -2.466 -19.340 1.00 96.25 92 ARG A C 1
ATOM 737 O O . ARG A 1 92 ? 12.621 -1.424 -19.987 1.00 96.25 92 ARG A O 1
ATOM 744 N N . PRO A 1 93 ? 12.758 -2.511 -18.031 1.00 97.06 93 PRO A N 1
ATOM 745 C CA . PRO A 1 93 ? 13.257 -1.341 -17.328 1.00 97.06 93 PRO A CA 1
ATOM 746 C C . PRO A 1 93 ? 14.699 -1.022 -17.760 1.00 97.06 93 PRO A C 1
ATOM 748 O O . PRO A 1 93 ? 15.457 -1.908 -18.153 1.00 97.06 93 PRO A O 1
ATOM 751 N N . TYR A 1 94 ? 15.078 0.255 -17.711 1.00 96.56 94 TYR A N 1
ATOM 752 C CA . TYR A 1 94 ? 16.432 0.719 -18.024 1.00 96.56 94 TYR A CA 1
ATOM 753 C C . TYR A 1 94 ? 17.466 0.182 -17.024 1.00 96.56 94 TYR A C 1
ATOM 755 O O . TYR A 1 94 ? 18.607 -0.098 -17.380 1.00 96.56 94 TYR A O 1
ATOM 763 N N . ASN A 1 95 ? 17.048 0.004 -15.771 1.00 94.12 95 ASN A N 1
ATOM 764 C CA . ASN A 1 95 ? 17.832 -0.547 -14.677 1.00 94.12 95 ASN A CA 1
ATOM 765 C C . ASN A 1 95 ? 16.986 -1.530 -13.847 1.00 94.12 95 ASN A C 1
ATOM 767 O O . ASN A 1 95 ? 15.759 -1.495 -13.865 1.00 94.12 95 ASN A O 1
ATOM 771 N N . ASN A 1 96 ? 17.642 -2.397 -13.073 1.00 94.50 96 ASN A N 1
ATOM 772 C CA . ASN A 1 96 ? 16.938 -3.353 -12.206 1.00 94.50 96 ASN A CA 1
ATOM 773 C C . ASN A 1 96 ? 16.440 -2.723 -10.892 1.00 94.50 96 ASN A C 1
ATOM 775 O O . ASN A 1 96 ? 15.689 -3.358 -10.152 1.00 94.50 96 ASN A O 1
ATOM 779 N N . THR A 1 97 ? 16.832 -1.479 -10.612 1.00 96.00 97 THR A N 1
ATOM 780 C CA . THR A 1 97 ? 16.475 -0.760 -9.386 1.00 96.00 97 THR A CA 1
ATOM 781 C C . THR A 1 97 ? 15.397 0.278 -9.686 1.00 96.00 97 THR A C 1
ATOM 783 O O . THR A 1 97 ? 15.654 1.196 -10.466 1.00 96.00 97 THR A O 1
ATOM 786 N N . PRO A 1 98 ? 14.207 0.175 -9.077 1.00 95.88 98 PRO A N 1
ATOM 787 C CA . PRO A 1 98 ? 13.155 1.154 -9.283 1.00 95.88 98 PRO A CA 1
ATOM 788 C C . PRO A 1 98 ? 13.485 2.481 -8.587 1.00 95.88 98 PRO A C 1
ATOM 790 O O . PRO A 1 98 ? 14.256 2.536 -7.630 1.00 95.88 98 PRO A O 1
ATOM 793 N N . ASN A 1 99 ? 12.868 3.555 -9.064 1.00 95.62 99 ASN A N 1
ATOM 794 C CA . ASN A 1 99 ? 13.012 4.898 -8.519 1.00 95.62 99 ASN A CA 1
ATOM 795 C C . ASN A 1 99 ? 11.867 5.189 -7.549 1.00 95.62 99 ASN A C 1
ATOM 797 O O . ASN A 1 99 ? 10.717 4.841 -7.824 1.00 95.62 99 ASN A O 1
ATOM 801 N N . SER A 1 100 ? 12.169 5.866 -6.444 1.00 92.50 100 SER A N 1
ATOM 802 C CA . SER A 1 100 ? 11.150 6.319 -5.498 1.00 92.50 100 SER A CA 1
ATOM 803 C C . SER A 1 100 ? 10.411 7.545 -6.019 1.00 92.50 100 SER A C 1
ATOM 805 O O . SER A 1 100 ? 11.005 8.428 -6.643 1.00 92.50 100 SER A O 1
ATOM 807 N N . LEU A 1 101 ? 9.112 7.618 -5.733 1.00 88.94 101 LEU A N 1
ATOM 808 C CA . LEU A 1 101 ? 8.352 8.849 -5.907 1.00 88.94 101 LEU A CA 1
ATOM 809 C C . LEU A 1 101 ? 8.667 9.801 -4.740 1.00 88.94 101 LEU A C 1
ATOM 811 O O . LEU A 1 101 ? 8.473 9.438 -3.582 1.00 88.94 101 LEU A O 1
ATOM 815 N N . THR A 1 102 ? 9.137 11.012 -5.041 1.00 81.75 102 THR A N 1
ATOM 816 C CA . THR A 1 102 ? 9.480 12.026 -4.030 1.00 81.75 102 THR A CA 1
ATOM 817 C C . THR A 1 102 ? 8.660 13.288 -4.264 1.00 81.75 102 THR A C 1
ATOM 819 O O . THR A 1 102 ? 8.584 13.782 -5.387 1.00 81.75 102 THR A O 1
ATOM 822 N N . GLY A 1 103 ? 8.073 13.837 -3.204 1.00 81.62 103 GLY A N 1
ATOM 823 C CA . GLY A 1 103 ? 7.344 15.102 -3.239 1.00 81.62 103 GLY A CA 1
ATOM 824 C C . GLY A 1 103 ? 6.730 15.427 -1.877 1.00 81.62 103 GLY A C 1
ATOM 825 O O . GLY A 1 103 ? 6.622 14.532 -1.039 1.00 81.62 103 GLY A O 1
ATOM 826 N N . PRO A 1 104 ? 6.351 16.691 -1.622 1.00 79.88 104 PRO A N 1
ATOM 827 C CA . PRO A 1 104 ? 5.608 17.033 -0.418 1.00 79.88 104 PRO A CA 1
ATOM 828 C C . PRO A 1 104 ? 4.228 16.368 -0.462 1.00 79.88 104 PRO A C 1
ATOM 830 O O . PRO A 1 104 ? 3.496 16.510 -1.442 1.00 79.88 104 PRO A O 1
ATOM 833 N N . ILE A 1 105 ? 3.872 15.655 0.605 1.00 82.81 105 ILE A N 1
ATOM 834 C CA . ILE A 1 105 ? 2.567 15.006 0.759 1.00 82.81 105 ILE A CA 1
ATOM 835 C C . ILE A 1 105 ? 1.805 15.733 1.867 1.00 82.81 105 ILE A C 1
ATOM 837 O O . ILE A 1 105 ? 2.338 15.952 2.954 1.00 82.81 105 ILE A O 1
ATOM 841 N N . GLN A 1 106 ? 0.554 16.103 1.593 1.00 85.69 106 GLN A N 1
ATOM 842 C CA . GLN A 1 106 ? -0.365 16.634 2.596 1.00 85.69 106 GLN A CA 1
ATOM 843 C C . GLN A 1 106 ? -1.346 15.534 3.002 1.00 85.69 106 GLN A C 1
ATOM 845 O O . GLN A 1 106 ? -2.088 15.022 2.165 1.00 85.69 106 GLN A O 1
ATOM 850 N N . LEU A 1 107 ? -1.344 15.174 4.285 1.00 83.94 107 LEU A N 1
ATOM 851 C CA . LEU A 1 107 ? -2.206 14.126 4.830 1.00 83.94 107 LEU A CA 1
ATOM 852 C C . LEU A 1 107 ? -3.425 14.721 5.534 1.00 83.94 107 LEU A C 1
ATOM 854 O O . LEU A 1 107 ? -3.333 15.741 6.218 1.00 83.94 107 LEU A O 1
ATOM 858 N N . SER A 1 108 ? -4.559 14.039 5.400 1.00 85.19 108 SER A N 1
ATOM 859 C CA . SER A 1 108 ? -5.782 14.329 6.145 1.00 85.19 108 SER A CA 1
ATOM 860 C 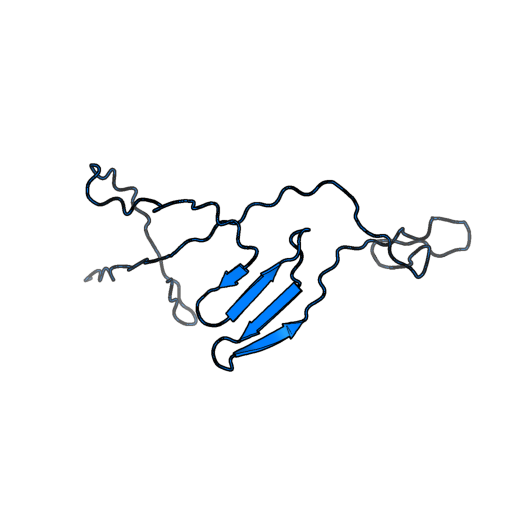C . SER A 1 108 ? -6.455 13.026 6.550 1.00 85.19 108 SER A C 1
ATOM 862 O O . SER A 1 108 ? -6.761 12.197 5.691 1.00 85.19 108 SER A O 1
ATOM 864 N N . PHE A 1 109 ? -6.726 12.867 7.841 1.00 80.56 109 PHE A N 1
ATOM 865 C CA . PHE A 1 109 ? -7.435 11.709 8.370 1.00 80.56 109 PHE A CA 1
ATOM 866 C C . PHE A 1 109 ? -8.890 12.083 8.637 1.00 80.56 109 PHE A C 1
ATOM 868 O O . PHE A 1 109 ? -9.177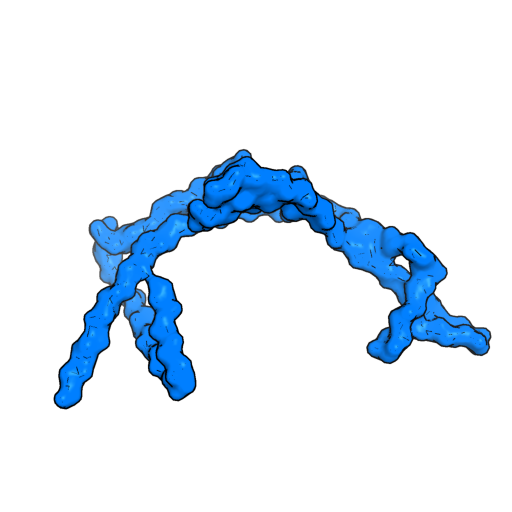 13.079 9.302 1.00 80.56 109 PHE A O 1
ATOM 875 N N . VAL A 1 110 ? -9.810 11.281 8.100 1.00 81.19 110 VAL A N 1
ATOM 876 C CA . VAL A 1 110 ? -11.252 11.454 8.286 1.00 81.19 110 VAL A CA 1
ATOM 877 C C . VAL A 1 110 ? -11.818 10.137 8.790 1.00 81.19 110 VAL A C 1
ATOM 879 O O . VAL A 1 110 ? -11.809 9.136 8.076 1.00 81.19 110 VAL A O 1
ATOM 882 N N . GLN A 1 111 ? -12.316 10.141 10.023 1.00 70.44 111 GLN A N 1
ATOM 883 C CA . GLN A 1 111 ? -13.020 9.005 10.601 1.00 70.44 111 GLN A CA 1
ATOM 884 C C . GLN A 1 111 ? -14.518 9.296 10.594 1.00 70.44 111 GLN A C 1
ATOM 886 O O . GLN A 1 111 ? -14.955 10.331 11.088 1.00 70.44 111 GLN A O 1
ATOM 891 N N . VAL A 1 112 ? -15.301 8.374 10.035 1.00 69.31 112 VAL A N 1
ATOM 892 C CA . VAL A 1 112 ? -16.761 8.492 9.969 1.00 69.31 112 VAL A CA 1
ATOM 893 C C . VAL A 1 112 ? -17.392 7.327 10.714 1.00 69.31 112 VAL A C 1
ATOM 895 O O . VAL A 1 112 ? -17.179 6.165 10.367 1.00 69.31 112 VAL A O 1
ATOM 898 N N . THR A 1 113 ? -18.219 7.638 11.708 1.00 64.06 113 THR A N 1
ATOM 899 C CA . THR A 1 113 ? -19.030 6.643 12.415 1.00 64.06 113 THR A CA 1
ATOM 900 C C . THR A 1 113 ? -20.370 6.509 11.697 1.00 64.06 113 THR A C 1
ATOM 902 O O . THR A 1 113 ? -21.234 7.379 11.794 1.00 64.06 113 THR A O 1
ATOM 905 N N . SER A 1 114 ? -20.5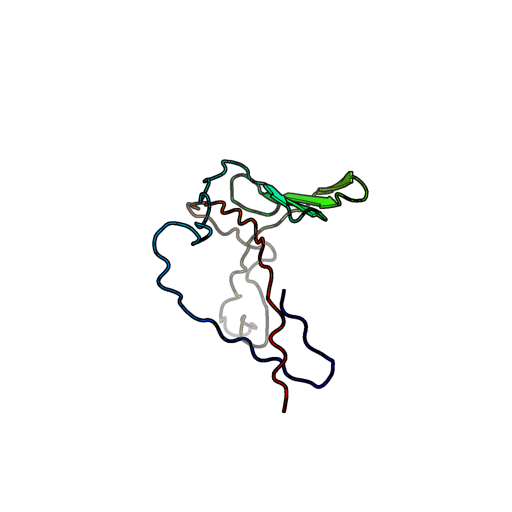62 5.433 10.933 1.00 58.00 114 SER A N 1
ATOM 906 C CA . SER A 1 114 ? -21.798 5.232 10.167 1.00 58.00 114 SER A CA 1
ATOM 907 C C . SER A 1 114 ? -22.861 4.476 10.973 1.00 58.00 114 SER A C 1
ATOM 909 O O . SER A 1 114 ? -23.039 3.271 10.838 1.00 58.00 114 SER A O 1
ATOM 911 N N . ASN A 1 115 ? -23.655 5.203 11.764 1.00 54.16 115 ASN A N 1
ATOM 912 C CA . ASN A 1 115 ? -24.883 4.664 12.368 1.00 54.16 115 ASN A CA 1
ATOM 913 C C . ASN A 1 115 ? -26.069 4.807 11.396 1.00 54.16 115 ASN A C 1
ATOM 915 O O . ASN A 1 115 ? -27.000 5.590 11.626 1.00 54.16 115 ASN A O 1
ATOM 919 N N . CYS A 1 116 ? -26.010 4.077 10.277 1.00 45.22 116 CYS A N 1
ATOM 920 C CA . CYS A 1 116 ? -27.052 4.072 9.248 1.00 45.22 116 CYS A CA 1
ATOM 921 C C . CYS A 1 116 ? -28.041 2.913 9.466 1.00 45.22 116 CYS A C 1
ATOM 923 O O . CYS A 1 116 ? -27.789 1.776 9.060 1.00 45.22 116 CYS A O 1
ATOM 925 N N . THR A 1 117 ? -29.182 3.213 10.093 1.00 45.97 117 THR A N 1
ATOM 926 C CA . THR A 1 117 ? -30.363 2.338 10.141 1.00 45.97 117 THR A CA 1
ATOM 927 C C . THR A 1 117 ? -31.241 2.612 8.924 1.00 45.97 117 THR A C 1
ATOM 929 O O . THR A 1 117 ? -31.767 3.715 8.787 1.00 45.97 117 THR A O 1
ATOM 932 N N . ILE A 1 118 ? -31.385 1.623 8.039 1.00 51.41 118 ILE A N 1
ATOM 933 C CA . ILE A 1 118 ? -32.294 1.684 6.888 1.00 51.41 118 ILE A CA 1
ATOM 934 C C . ILE A 1 118 ? -33.653 1.150 7.363 1.00 51.41 118 ILE A C 1
ATOM 936 O O . ILE A 1 118 ? -33.704 -0.015 7.755 1.00 51.41 118 ILE A O 1
ATOM 940 N N . PRO A 1 119 ? -34.734 1.949 7.371 1.00 48.09 119 PRO A N 1
ATOM 941 C CA . PRO A 1 119 ? -36.068 1.406 7.588 1.00 48.09 119 PRO A CA 1
ATOM 942 C C . PRO A 1 119 ? -36.453 0.548 6.376 1.00 48.09 119 PRO A C 1
ATOM 944 O O . PRO A 1 119 ? -36.410 1.021 5.240 1.00 48.09 119 PRO A O 1
ATOM 947 N N . GLU A 1 120 ? -36.798 -0.719 6.605 1.00 47.12 120 GLU A N 1
ATOM 948 C CA . GLU A 1 120 ? -37.405 -1.563 5.574 1.00 47.12 120 GLU A CA 1
ATOM 949 C C . GLU A 1 120 ? -38.794 -0.999 5.253 1.00 47.12 120 GLU A C 1
ATOM 951 O O . GLU A 1 120 ? -39.703 -1.050 6.080 1.00 47.12 120 GLU A O 1
ATOM 956 N N . LEU A 1 121 ? -38.949 -0.404 4.067 1.00 45.41 121 LEU A N 1
ATOM 957 C CA . LEU A 1 121 ? -40.263 -0.055 3.537 1.00 45.41 121 LEU A CA 1
ATOM 958 C C . LEU A 1 121 ? -40.803 -1.283 2.797 1.00 45.41 121 LEU A C 1
ATOM 960 O O . LEU A 1 121 ? -40.334 -1.609 1.705 1.00 45.41 121 LEU A O 1
ATOM 964 N N . PHE A 1 122 ? -41.773 -1.967 3.398 1.00 38.50 122 PHE A N 1
ATOM 965 C CA . PHE A 1 122 ? -42.605 -2.930 2.685 1.00 38.50 122 PHE A CA 1
ATOM 966 C C . PHE A 1 122 ? -43.618 -2.144 1.846 1.00 38.50 122 PHE A C 1
ATOM 968 O O . PHE A 1 122 ? -44.349 -1.307 2.372 1.00 38.50 122 PHE A O 1
ATOM 975 N N . ILE A 1 123 ? -43.617 -2.371 0.533 1.00 40.62 123 ILE A N 1
ATOM 976 C CA . ILE A 1 123 ? -44.723 -1.973 -0.337 1.00 40.62 123 ILE A CA 1
ATOM 977 C C . ILE A 1 123 ? -45.655 -3.182 -0.366 1.00 40.62 123 ILE A C 1
ATOM 979 O O . ILE A 1 123 ? -45.312 -4.192 -0.982 1.00 40.62 123 ILE A O 1
ATOM 983 N N . ASP A 1 124 ? -46.786 -3.092 0.332 1.00 40.53 124 ASP A N 1
ATOM 984 C CA . ASP A 1 124 ? -47.896 -4.022 0.129 1.00 40.53 124 ASP A CA 1
ATOM 985 C C . ASP A 1 124 ? -48.476 -3.755 -1.269 1.00 40.53 124 ASP A C 1
ATOM 987 O O . ASP A 1 124 ? -48.834 -2.617 -1.590 1.00 40.53 124 ASP A O 1
ATOM 991 N N . ILE A 1 125 ? -48.484 -4.792 -2.112 1.00 42.41 125 ILE A N 1
ATOM 992 C CA . ILE A 1 125 ? -49.113 -4.798 -3.443 1.00 42.41 125 ILE A CA 1
ATOM 993 C C . ILE A 1 125 ? -50.501 -5.415 -3.311 1.00 42.41 125 ILE A C 1
ATOM 995 O O . ILE A 1 125 ? -50.591 -6.488 -2.671 1.00 42.41 125 ILE A O 1
#

InterPro domains:
  IPR011013 Galactose mutarotase-like domain superfamily [SSF74650] (2-108)
  IPR050843 Glycosyl Hydrolase Family 38 [PTHR11607] (2-100)

Foldseek 3Di:
DDDADPPGDDDDDDDPPPDDPPPPPPQPDPPQDPAQWDDPQQKIWGADPQSHTQWIAGPVVRDIDGDDDFDWAFAWADDDPPDDTDDDVDGDGPDPDTHGDDDDDDDTDGHGDDPDDDDDDDDDD

Secondary structure (DSSP, 8-state):
-----TT-------------TTS--------B---SEEE-SSEEEEE-TTS-EEEEEETTTTEEEE-----EEPPBPP--TTS----SS---BSSSSPEEP--------B---------------

Organism: NCBI:txid290746